Protein AF-A0A4U6TKX6-F1 (afdb_monomer_lite)

Foldseek 3Di:
DDPDPDDWDWDKDKAQDDPDFDDDPPDNDEDAAQDKAQDDVDDPPFGKIWHRLHRLPDDTGRTIIMTTPDGRPPDDPVRVSVVCSVPVPPPDPPPPDDDD

pLDDT: mean 71.9, std 14.18, range [34.75, 87.94]

Organism: Setaria viridis (NCBI:txid4556)

Radius of gyration: 16.61 Å; chains: 1; bounding box: 42×43×54 Å

Sequence (100 aa):
MGQGDLPKFTVIIAQKNHHTKLFQADSPDNVPPGTVVDSGIVHPRQYDFYMCAHAGPIGTSRPTHYHVLLDEIGFSADNLQKHICGYGFPGGDGSEGHEG

InterPro domains:
  IPR003165 Piwi domain [PF02171] (4-83)
  IPR003165 Piwi domain [PS50822] (1-82)
  IPR012337 Ribonuclease H-like superfamily [SSF53098] (7-82)
  IPR036397 Ribonuclease H superfamily [G3DSA:3.30.420.10] (1-87)

Secondary structure (DSSP, 8-state):
---PPPPP-EEEEEE-SSS---EETTEEEEPPTT-EE-SSSS-SSSEEEEE--S--SSSS--PEEEEEEEESS---HHHHHHHHHHT--SS---------

Structure (mmCIF, N/CA/C/O backbone):
data_AF-A0A4U6TKX6-F1
#
_entry.id   AF-A0A4U6TKX6-F1
#
loop_
_atom_site.group_PDB
_atom_site.id
_atom_site.type_symbol
_atom_site.label_atom_id
_atom_site.label_alt_id
_atom_site.label_comp_id
_atom_site.label_asym_id
_atom_site.label_entity_id
_atom_site.label_seq_id
_atom_site.pdbx_PDB_ins_code
_atom_site.Cartn_x
_atom_site.Cartn_y
_atom_site.Cartn_z
_atom_site.occupancy
_atom_site.B_iso_or_equiv
_atom_site.auth_seq_id
_atom_site.auth_comp_id
_atom_site.auth_asym_id
_atom_site.auth_atom_id
_atom_site.pdbx_PDB_model_num
ATOM 1 N N . MET A 1 1 ? -25.460 8.069 33.737 1.00 45.53 1 MET A N 1
ATOM 2 C CA . MET A 1 1 ? -24.004 8.030 33.492 1.00 45.53 1 MET A CA 1
ATOM 3 C C . MET A 1 1 ? -23.821 8.042 31.989 1.00 45.53 1 MET A C 1
ATOM 5 O O . MET A 1 1 ? -24.232 7.084 31.349 1.00 45.53 1 MET A O 1
ATOM 9 N N . GLY A 1 2 ? -23.371 9.163 31.424 1.00 57.59 2 GLY A N 1
ATOM 10 C CA . GLY A 1 2 ? -23.154 9.269 29.984 1.00 57.59 2 GLY A CA 1
ATOM 11 C C . GLY A 1 2 ? -22.004 8.355 29.593 1.00 57.59 2 GLY A C 1
ATOM 12 O O . GLY A 1 2 ? -20.872 8.604 29.996 1.00 57.59 2 GLY A O 1
ATOM 13 N N . GLN A 1 3 ? -22.299 7.284 28.863 1.00 57.84 3 GLN A N 1
ATOM 14 C CA . GLN A 1 3 ? -21.265 6.625 28.083 1.00 57.84 3 GLN A CA 1
ATOM 15 C C . GLN A 1 3 ? -20.901 7.615 26.981 1.00 57.84 3 GLN A C 1
ATOM 17 O O . GLN A 1 3 ? -21.684 7.835 26.063 1.00 57.84 3 GLN A O 1
ATOM 22 N N . GLY A 1 4 ? -19.787 8.325 27.160 1.00 63.12 4 GLY A N 1
ATOM 23 C CA . GLY A 1 4 ? -19.205 9.089 26.069 1.00 63.12 4 GLY A CA 1
ATOM 24 C C . GLY A 1 4 ? -18.794 8.088 25.002 1.00 63.12 4 GLY A C 1
ATOM 25 O O . GLY A 1 4 ? -18.063 7.151 25.319 1.00 63.12 4 GLY A O 1
ATOM 26 N N . ASP A 1 5 ? -19.312 8.248 23.788 1.00 73.75 5 ASP A N 1
ATOM 27 C CA . ASP A 1 5 ? -18.888 7.449 22.643 1.00 73.75 5 ASP A CA 1
ATOM 28 C C . ASP A 1 5 ? -17.359 7.496 22.557 1.00 73.75 5 ASP A C 1
ATOM 30 O O . ASP A 1 5 ? -16.761 8.571 22.449 1.00 73.75 5 ASP A O 1
ATOM 34 N N . LEU A 1 6 ? -16.722 6.331 22.674 1.00 80.19 6 LEU A N 1
ATOM 35 C CA . LEU A 1 6 ? -15.287 6.219 22.466 1.00 80.19 6 LEU A CA 1
ATOM 36 C C . LEU A 1 6 ? -15.034 6.400 20.964 1.00 80.19 6 LEU A C 1
ATOM 38 O O . LEU A 1 6 ? -15.618 5.664 20.163 1.00 80.19 6 LEU A O 1
ATOM 42 N N . PRO A 1 7 ? -14.197 7.369 20.554 1.00 84.88 7 PRO A N 1
ATOM 43 C CA . PRO A 1 7 ? -13.845 7.509 19.152 1.00 84.88 7 PRO A CA 1
ATOM 44 C C . PRO A 1 7 ? -13.141 6.235 18.685 1.00 84.88 7 PRO A C 1
ATOM 46 O O . PRO A 1 7 ? -12.253 5.721 19.361 1.00 84.88 7 PRO A O 1
ATOM 49 N N . LYS A 1 8 ? -13.559 5.729 17.527 1.00 86.50 8 LYS A N 1
ATOM 50 C CA . LYS A 1 8 ? -12.905 4.606 16.856 1.00 86.50 8 LYS A CA 1
ATOM 51 C C . LYS A 1 8 ? -11.643 5.105 16.172 1.00 86.50 8 LYS A C 1
ATOM 53 O O . LYS A 1 8 ? -11.686 6.144 15.509 1.00 86.50 8 LYS A O 1
ATOM 58 N N . PHE A 1 9 ? -10.555 4.352 16.276 1.00 85.69 9 PHE A N 1
ATOM 59 C CA . PHE A 1 9 ? -9.296 4.703 15.635 1.00 85.69 9 PHE A CA 1
ATOM 60 C C . PHE A 1 9 ? -8.894 3.680 14.574 1.00 85.69 9 PHE A C 1
ATOM 62 O O . PHE A 1 9 ? -9.088 2.474 14.713 1.00 85.69 9 PHE A O 1
ATOM 69 N N . THR A 1 10 ? -8.270 4.184 13.514 1.00 87.31 10 THR A N 1
ATOM 70 C CA . THR A 1 10 ? -7.550 3.362 12.542 1.00 87.31 10 THR A CA 1
ATOM 71 C C . THR A 1 10 ? -6.109 3.851 12.501 1.00 87.31 10 THR A C 1
ATOM 73 O O . THR A 1 10 ? -5.851 5.043 12.329 1.00 87.31 10 THR A O 1
ATOM 76 N N . VAL A 1 11 ? -5.164 2.934 12.699 1.00 87.06 11 VAL A N 1
ATOM 77 C CA . VAL A 1 11 ? -3.726 3.207 12.749 1.00 87.06 11 VAL A CA 1
ATOM 78 C C . VAL A 1 11 ? -3.056 2.549 11.554 1.00 87.06 11 VAL A C 1
ATOM 80 O O . VAL A 1 11 ? -3.083 1.327 11.395 1.00 87.06 11 VAL A O 1
ATOM 83 N N . ILE A 1 12 ? -2.423 3.382 10.733 1.00 87.19 12 ILE A N 1
ATOM 84 C CA . ILE A 1 12 ? -1.784 2.984 9.481 1.00 87.19 12 ILE A CA 1
ATOM 85 C C . ILE A 1 12 ? -0.355 3.504 9.500 1.00 87.19 12 ILE A C 1
ATOM 87 O O . ILE A 1 12 ? -0.119 4.692 9.719 1.00 87.19 12 ILE A O 1
ATOM 91 N N . ILE A 1 13 ? 0.602 2.617 9.258 1.00 87.56 13 ILE A N 1
ATOM 92 C CA . ILE A 1 13 ? 2.011 2.970 9.136 1.00 87.56 13 ILE A CA 1
ATOM 93 C C . ILE A 1 13 ? 2.338 3.150 7.663 1.00 87.56 13 ILE A C 1
ATOM 95 O O . ILE A 1 13 ? 2.163 2.221 6.883 1.00 87.56 13 ILE A O 1
ATOM 99 N N . ALA A 1 14 ? 2.834 4.330 7.298 1.00 85.06 14 ALA A N 1
ATOM 100 C CA . ALA A 1 14 ? 3.336 4.625 5.963 1.00 85.06 14 ALA A CA 1
ATOM 101 C C . ALA A 1 14 ? 4.869 4.565 5.961 1.00 85.06 14 ALA A C 1
ATOM 103 O O . ALA A 1 14 ? 5.541 5.405 6.561 1.00 85.06 14 ALA A O 1
ATOM 104 N N . GLN A 1 15 ? 5.436 3.582 5.272 1.00 84.06 15 GLN A N 1
ATOM 105 C CA . GLN A 1 15 ? 6.873 3.394 5.136 1.00 84.06 15 GLN A CA 1
ATOM 106 C C . GLN A 1 15 ? 7.310 3.745 3.709 1.00 84.06 15 GLN A C 1
ATOM 108 O O . GLN A 1 15 ? 7.129 2.968 2.778 1.00 84.06 15 GLN A O 1
ATOM 113 N N . LYS A 1 16 ? 7.914 4.928 3.541 1.00 75.06 16 LYS A N 1
ATOM 114 C CA . LYS A 1 16 ? 8.505 5.390 2.266 1.00 75.06 16 LYS A CA 1
ATOM 115 C C . LYS A 1 16 ? 9.941 4.898 2.036 1.00 75.06 16 LYS A C 1
ATOM 117 O O . LYS A 1 16 ? 10.404 4.845 0.899 1.00 75.06 16 LYS A O 1
ATOM 122 N N . ASN A 1 17 ? 10.675 4.578 3.105 1.00 71.31 17 ASN A N 1
ATOM 123 C CA . ASN A 1 17 ? 12.075 4.158 3.022 1.00 71.31 17 ASN A CA 1
ATOM 124 C C . ASN A 1 17 ? 12.189 2.633 3.156 1.00 71.31 17 ASN A C 1
ATOM 126 O O . ASN A 1 17 ? 12.372 2.100 4.250 1.00 71.31 17 ASN A O 1
ATOM 130 N N . HIS A 1 18 ? 12.023 1.938 2.033 1.00 79.12 18 HIS A N 1
ATOM 131 C CA . HIS A 1 18 ? 12.194 0.493 1.920 1.00 79.12 18 HIS A CA 1
ATOM 132 C C . HIS A 1 18 ? 12.857 0.124 0.592 1.00 79.12 18 HIS A C 1
ATOM 134 O O . HIS A 1 18 ? 12.939 0.934 -0.333 1.00 79.12 18 HIS A O 1
ATOM 140 N N . HIS A 1 19 ? 13.301 -1.125 0.473 1.00 74.06 19 HIS A N 1
ATOM 141 C CA . HIS A 1 19 ? 13.987 -1.614 -0.725 1.00 74.06 19 HIS A CA 1
ATOM 142 C C . HIS A 1 19 ? 13.045 -2.195 -1.796 1.00 74.06 19 HIS A C 1
ATOM 144 O O . HIS A 1 19 ? 13.514 -2.565 -2.869 1.00 74.06 19 HIS A O 1
ATOM 150 N N . THR A 1 20 ? 11.730 -2.237 -1.551 1.00 76.25 20 THR A N 1
ATOM 151 C CA . THR A 1 20 ? 10.741 -2.679 -2.547 1.00 76.25 20 THR A CA 1
ATOM 152 C C . THR A 1 20 ? 10.601 -1.653 -3.672 1.00 76.25 20 THR A C 1
ATOM 154 O O . THR A 1 20 ? 10.382 -0.466 -3.422 1.00 76.25 20 THR A O 1
ATOM 157 N N . LYS A 1 21 ? 10.713 -2.118 -4.917 1.00 75.88 21 LYS A N 1
ATOM 158 C CA . LYS A 1 21 ? 10.525 -1.336 -6.144 1.00 75.88 21 LYS A CA 1
ATOM 159 C C . LYS A 1 21 ? 9.514 -2.057 -7.031 1.00 75.88 21 LYS A C 1
ATOM 161 O O . LYS A 1 21 ? 9.57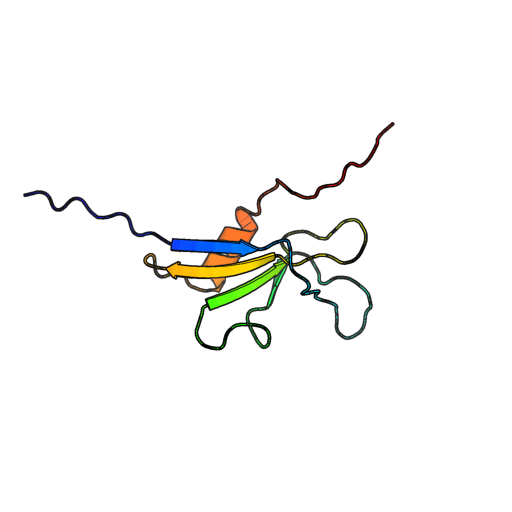0 -3.280 -7.129 1.00 75.88 21 LYS A O 1
ATOM 166 N N . LEU A 1 22 ? 8.613 -1.305 -7.655 1.00 74.56 22 LEU A N 1
ATOM 167 C CA . LEU A 1 22 ? 7.612 -1.836 -8.579 1.00 74.56 22 LEU A CA 1
ATOM 168 C C . LEU A 1 22 ? 7.944 -1.377 -9.998 1.00 74.56 22 LEU A C 1
ATOM 170 O O . LEU A 1 22 ? 8.198 -0.195 -10.221 1.00 74.56 22 LEU A O 1
ATOM 174 N N . PHE A 1 23 ? 7.914 -2.321 -10.934 1.00 76.38 23 PHE A N 1
ATOM 175 C CA . PHE A 1 23 ? 8.189 -2.110 -12.353 1.00 76.38 23 PHE A CA 1
ATOM 176 C C . PHE A 1 23 ? 7.068 -2.733 -13.180 1.00 76.38 23 PHE A C 1
ATOM 178 O O . PHE A 1 23 ? 6.421 -3.684 -12.731 1.00 76.38 23 PHE A O 1
ATOM 185 N N . GLN A 1 24 ? 6.842 -2.216 -14.386 1.00 77.31 24 GLN A N 1
ATOM 186 C CA . GLN A 1 24 ? 5.964 -2.889 -15.340 1.00 77.31 24 GLN A CA 1
ATOM 187 C C . GLN A 1 24 ? 6.638 -4.169 -15.863 1.00 77.31 24 GLN A C 1
ATOM 189 O O . GLN A 1 24 ? 7.847 -4.202 -16.067 1.00 77.31 24 GLN A O 1
ATOM 194 N N . ALA A 1 25 ? 5.861 -5.236 -16.078 1.00 73.81 25 ALA A N 1
ATOM 195 C CA . ALA A 1 25 ? 6.397 -6.550 -16.461 1.00 73.81 25 ALA A CA 1
ATOM 196 C C . ALA A 1 25 ? 7.211 -6.524 -17.770 1.00 73.81 25 ALA A C 1
ATOM 198 O O . ALA A 1 25 ? 8.180 -7.266 -17.904 1.00 73.81 25 ALA A O 1
ATOM 199 N N . ASP A 1 26 ? 6.849 -5.631 -18.693 1.00 75.06 26 ASP A N 1
ATOM 200 C CA . ASP A 1 26 ? 7.424 -5.538 -20.038 1.00 75.06 26 ASP A CA 1
ATOM 201 C C . ASP A 1 26 ? 8.181 -4.224 -20.282 1.00 75.06 26 ASP A C 1
ATOM 203 O O . ASP A 1 26 ?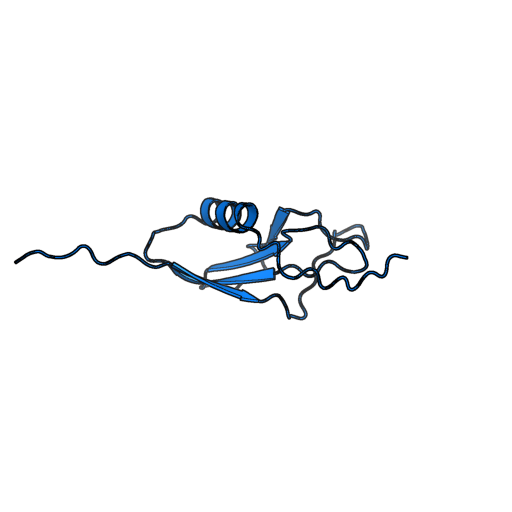 8.466 -3.863 -21.425 1.00 75.06 26 ASP A O 1
ATOM 207 N N . SER A 1 27 ? 8.480 -3.444 -19.236 1.00 71.88 27 SER A N 1
ATOM 208 C CA . SER A 1 27 ? 9.187 -2.169 -19.393 1.00 71.88 27 SER A CA 1
ATOM 209 C C . SER A 1 27 ? 10.034 -1.827 -18.164 1.00 71.88 27 SER A C 1
ATOM 211 O O . SER A 1 27 ? 9.595 -2.046 -17.037 1.00 71.88 27 SER A O 1
ATOM 213 N N . PRO A 1 28 ? 11.236 -1.249 -18.348 1.00 68.31 28 PRO A N 1
ATOM 214 C CA . PRO A 1 28 ? 12.048 -0.731 -17.243 1.00 68.31 28 PRO A CA 1
ATOM 215 C C . PRO A 1 28 ? 11.440 0.531 -16.603 1.00 68.31 28 PRO A C 1
ATOM 217 O O . PRO A 1 28 ? 11.998 1.068 -15.644 1.00 68.31 28 PRO A O 1
ATOM 220 N N . ASP A 1 29 ? 10.324 1.008 -17.150 1.00 72.50 29 ASP A N 1
ATOM 221 C CA . ASP A 1 29 ? 9.562 2.141 -16.664 1.00 72.50 29 ASP A CA 1
ATOM 222 C C . ASP A 1 29 ? 8.877 1.871 -15.320 1.00 72.50 29 ASP A C 1
ATOM 224 O O . ASP A 1 29 ? 8.599 0.740 -14.901 1.00 72.50 29 ASP A O 1
ATOM 228 N N . ASN A 1 30 ? 8.608 2.972 -14.628 1.00 71.69 30 ASN A N 1
ATOM 229 C CA . ASN A 1 30 ? 7.888 2.959 -13.368 1.00 71.69 30 ASN A CA 1
ATOM 230 C C . ASN A 1 30 ? 6.428 2.573 -13.566 1.00 71.69 30 ASN A C 1
ATOM 232 O O . ASN A 1 30 ? 5.810 2.904 -14.575 1.00 71.69 30 ASN A O 1
ATOM 236 N N . VAL A 1 31 ? 5.848 1.970 -12.532 1.00 76.25 31 VAL A N 1
ATOM 237 C CA . VAL A 1 31 ? 4.395 1.820 -12.465 1.00 76.25 31 VAL A CA 1
ATOM 238 C C . VAL A 1 31 ? 3.701 3.190 -12.497 1.00 76.25 31 VAL A C 1
ATOM 240 O O . VAL A 1 31 ? 4.228 4.157 -11.935 1.00 76.25 31 VAL A O 1
ATOM 243 N N . PRO A 1 32 ? 2.522 3.294 -13.132 1.00 74.88 32 PRO A N 1
ATOM 244 C CA . PRO A 1 32 ? 1.793 4.551 -13.197 1.00 74.88 32 PRO A CA 1
ATOM 245 C C . PRO A 1 32 ? 1.373 5.032 -11.797 1.00 74.88 32 PRO A C 1
ATOM 247 O O . PRO A 1 32 ? 1.163 4.216 -10.888 1.00 74.88 32 PRO A O 1
ATOM 250 N N . PRO A 1 33 ? 1.208 6.352 -11.603 1.00 75.25 33 PRO A N 1
ATOM 251 C CA . PRO A 1 33 ? 0.671 6.886 -10.358 1.00 75.25 33 PRO A CA 1
ATOM 252 C C . PRO A 1 33 ? -0.740 6.342 -10.112 1.00 75.25 33 PRO A C 1
ATOM 254 O O . PRO A 1 33 ? -1.520 6.144 -11.041 1.00 75.25 33 PRO A O 1
ATOM 257 N N . GLY A 1 34 ? -1.062 6.091 -8.849 1.00 74.75 34 GLY A N 1
ATOM 258 C CA . GLY A 1 34 ? -2.284 5.411 -8.429 1.00 74.75 34 GLY A CA 1
ATOM 259 C C . GLY A 1 34 ? -2.185 3.884 -8.437 1.00 74.75 34 GLY A C 1
ATOM 260 O O . GLY A 1 34 ? -3.157 3.228 -8.077 1.00 74.75 34 GLY A O 1
ATOM 261 N N . THR A 1 35 ? -1.036 3.298 -8.801 1.00 82.25 35 THR A N 1
ATOM 262 C CA . THR A 1 35 ? -0.855 1.842 -8.717 1.00 82.25 35 THR A CA 1
ATOM 263 C C . THR A 1 35 ? -0.872 1.390 -7.262 1.00 82.25 35 THR A C 1
ATOM 265 O O . THR A 1 35 ? -0.061 1.850 -6.450 1.00 82.25 35 THR A O 1
ATOM 268 N N . VAL A 1 36 ? -1.767 0.452 -6.958 1.00 84.12 36 VAL A N 1
ATOM 269 C CA . VAL A 1 36 ? -1.846 -0.241 -5.674 1.00 84.12 36 VAL A CA 1
ATOM 270 C C . VAL A 1 36 ? -1.519 -1.716 -5.882 1.00 84.12 36 VAL A C 1
ATOM 272 O O . VAL A 1 36 ? -1.977 -2.328 -6.843 1.00 84.12 36 VAL A O 1
ATOM 275 N N . VAL A 1 37 ? -0.714 -2.275 -4.982 1.00 84.06 37 VAL A N 1
ATOM 276 C CA . VAL A 1 37 ? -0.381 -3.699 -4.931 1.00 84.06 37 VAL A CA 1
ATOM 277 C C . VAL A 1 37 ? -0.715 -4.220 -3.541 1.00 84.06 37 VAL A C 1
ATOM 279 O O . VAL A 1 37 ? -0.021 -3.916 -2.573 1.00 84.06 37 VAL A O 1
ATOM 282 N N . ASP A 1 38 ? -1.779 -5.007 -3.457 1.00 80.88 38 ASP A N 1
ATOM 283 C CA . ASP A 1 38 ? -2.328 -5.615 -2.241 1.00 80.88 38 ASP A CA 1
ATOM 284 C C . ASP A 1 38 ? -2.269 -7.157 -2.276 1.00 80.88 38 ASP A C 1
ATOM 286 O O . ASP A 1 38 ? -2.832 -7.829 -1.417 1.00 80.88 38 ASP A O 1
ATOM 290 N N . SER A 1 39 ? -1.584 -7.741 -3.268 1.00 71.25 39 SER A N 1
ATOM 291 C CA . SER A 1 39 ? -1.485 -9.192 -3.455 1.00 71.25 39 SER A CA 1
ATOM 292 C C . SER A 1 39 ? -0.051 -9.651 -3.743 1.00 71.25 39 SER A C 1
ATOM 294 O O . SER A 1 39 ? 0.732 -8.961 -4.398 1.00 71.25 39 SER A O 1
ATOM 296 N N . GLY A 1 40 ? 0.308 -10.837 -3.242 1.00 70.25 40 GLY A N 1
ATOM 297 C CA . GLY A 1 40 ? 1.579 -11.526 -3.507 1.00 70.25 40 GLY A CA 1
ATOM 298 C C . GLY A 1 40 ? 2.757 -11.109 -2.620 1.00 70.25 40 GLY A C 1
ATOM 299 O O . GLY A 1 40 ? 3.389 -11.972 -2.019 1.00 70.25 40 GLY A O 1
ATOM 300 N N . ILE A 1 41 ? 3.050 -9.809 -2.523 1.00 65.81 41 ILE A N 1
ATOM 301 C CA . ILE A 1 41 ? 4.211 -9.262 -1.779 1.00 65.81 41 ILE A CA 1
ATOM 302 C C . ILE A 1 41 ? 3.864 -8.827 -0.346 1.00 65.81 41 ILE A C 1
ATOM 304 O O . ILE A 1 41 ? 4.713 -8.291 0.363 1.00 65.81 41 ILE A O 1
ATOM 308 N N . VAL A 1 42 ? 2.608 -9.031 0.045 1.00 71.69 42 VAL A N 1
ATOM 309 C CA . VAL A 1 42 ? 2.016 -8.561 1.299 1.00 71.69 42 VAL A CA 1
ATOM 310 C C . VAL A 1 42 ? 1.938 -9.687 2.332 1.00 71.69 42 VAL A C 1
ATOM 312 O O . VAL A 1 42 ? 2.000 -10.873 1.990 1.00 71.69 42 VAL A O 1
ATOM 315 N N . HIS A 1 43 ? 1.817 -9.345 3.609 1.00 69.12 43 HIS A N 1
ATOM 316 C CA . HIS A 1 43 ? 1.741 -10.307 4.696 1.00 69.12 43 HIS A CA 1
ATOM 317 C C . HIS A 1 43 ? 0.456 -11.153 4.584 1.00 69.12 43 HIS A C 1
ATOM 319 O O . HIS A 1 43 ? -0.649 -10.624 4.542 1.00 69.12 43 HIS A O 1
ATOM 325 N N . PRO A 1 44 ? 0.523 -12.494 4.671 1.00 66.88 44 PRO A N 1
ATOM 326 C CA . PRO A 1 44 ? -0.628 -13.382 4.433 1.00 66.88 44 PRO A CA 1
ATOM 327 C C . PRO A 1 44 ? -1.745 -13.316 5.495 1.00 66.88 44 PRO A C 1
ATOM 329 O O . PRO A 1 44 ? -2.671 -14.124 5.478 1.00 66.88 44 PRO A O 1
ATOM 332 N N . ARG A 1 45 ? -1.636 -12.424 6.482 1.00 67.31 45 ARG A N 1
ATOM 333 C CA . ARG A 1 45 ? -2.513 -12.386 7.668 1.00 67.31 45 ARG A CA 1
ATOM 334 C C . ARG A 1 45 ? -2.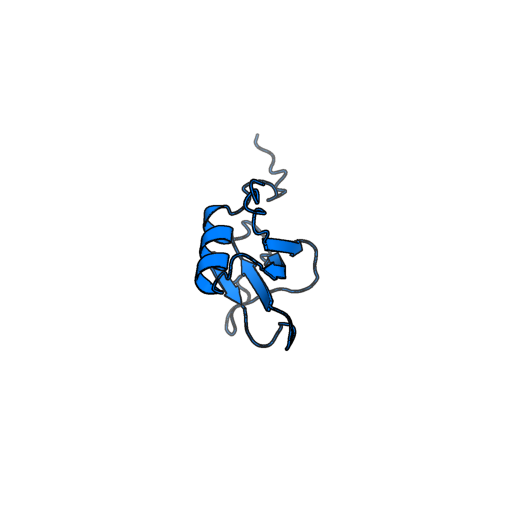774 -10.969 8.183 1.00 67.31 45 ARG A C 1
ATOM 336 O O . ARG A 1 45 ? -3.743 -10.776 8.906 1.00 67.31 45 ARG A O 1
ATOM 343 N N . GLN A 1 46 ? -1.914 -10.011 7.849 1.00 71.94 46 GLN A N 1
ATOM 344 C CA . GLN A 1 46 ? -2.101 -8.604 8.193 1.00 71.94 46 GLN A CA 1
ATOM 345 C C . GLN A 1 46 ? -2.522 -7.863 6.927 1.00 71.94 46 GLN A C 1
ATOM 347 O O . GLN A 1 46 ? -2.306 -8.364 5.830 1.00 71.94 46 GLN A O 1
ATOM 352 N N . TYR A 1 47 ? -3.192 -6.726 7.083 1.00 77.44 47 TYR A N 1
ATOM 353 C CA . TYR A 1 47 ? -3.622 -5.941 5.937 1.00 77.44 47 TYR A CA 1
ATOM 354 C C . TYR A 1 47 ? -2.545 -4.905 5.607 1.00 77.44 47 TYR A C 1
ATOM 356 O O . TYR A 1 47 ? -2.427 -3.861 6.255 1.00 77.44 47 TYR A O 1
ATOM 364 N N . ASP A 1 48 ? -1.733 -5.226 4.611 1.00 85.50 48 ASP A N 1
ATOM 365 C CA . ASP A 1 48 ? -0.686 -4.377 4.066 1.00 85.50 48 ASP A CA 1
ATOM 366 C C . ASP A 1 48 ? -0.790 -4.272 2.550 1.00 85.50 48 ASP A C 1
ATOM 368 O O . ASP A 1 48 ? -1.310 -5.154 1.873 1.00 85.50 48 ASP A O 1
ATOM 372 N N . PHE A 1 49 ? -0.344 -3.140 2.023 1.00 85.38 49 PHE A N 1
ATOM 373 C CA . PHE A 1 49 ? -0.370 -2.857 0.598 1.00 85.38 49 PHE A CA 1
ATOM 374 C C . PHE A 1 49 ? 0.7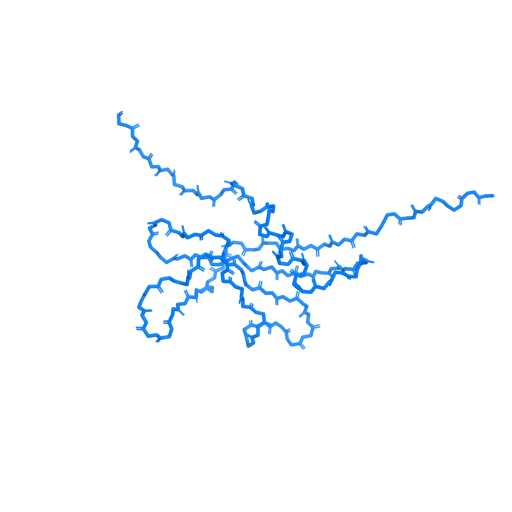08 -1.841 0.242 1.00 85.38 49 PHE A C 1
ATOM 376 O O . PHE A 1 49 ? 1.091 -0.981 1.035 1.00 85.38 49 PHE A O 1
ATOM 383 N N . TYR A 1 50 ? 1.185 -1.910 -0.989 1.00 85.69 50 TYR A N 1
ATOM 384 C CA . TYR A 1 50 ? 2.057 -0.901 -1.566 1.00 85.69 50 TYR A CA 1
ATOM 385 C C . TYR A 1 50 ? 1.227 0.037 -2.424 1.00 85.69 50 TYR A C 1
ATOM 387 O O . TYR A 1 50 ? 0.403 -0.410 -3.215 1.00 85.69 50 TYR A O 1
ATOM 395 N N . MET A 1 51 ? 1.461 1.337 -2.306 1.00 84.19 51 MET A N 1
ATOM 396 C CA . MET A 1 51 ? 0.788 2.322 -3.141 1.00 84.19 51 MET A CA 1
ATOM 397 C C . MET A 1 51 ? 1.776 3.352 -3.680 1.00 84.19 51 MET A C 1
ATOM 399 O O . MET A 1 51 ? 2.567 3.942 -2.943 1.00 84.19 51 MET A O 1
ATOM 403 N N . CYS A 1 52 ? 1.706 3.597 -4.984 1.00 81.62 52 CYS A N 1
ATOM 404 C CA . CYS A 1 52 ? 2.435 4.662 -5.655 1.00 81.62 52 CYS A CA 1
ATOM 405 C C . CYS A 1 52 ? 1.500 5.862 -5.850 1.00 81.62 52 CYS A C 1
ATOM 407 O O . CYS A 1 52 ? 0.712 5.881 -6.786 1.00 81.62 52 CYS A O 1
ATOM 409 N N . ALA A 1 53 ? 1.530 6.848 -4.949 1.00 69.38 53 ALA A N 1
ATOM 410 C CA . ALA A 1 53 ? 0.608 7.991 -5.005 1.00 69.38 53 ALA A CA 1
ATOM 411 C C . ALA A 1 53 ? 0.985 9.045 -6.066 1.00 69.38 53 ALA A C 1
ATOM 413 O O . ALA A 1 53 ? 0.108 9.719 -6.599 1.00 69.38 53 ALA A O 1
ATOM 414 N N . HIS A 1 54 ? 2.273 9.185 -6.387 1.00 69.31 54 HIS A N 1
ATOM 415 C CA . HIS A 1 54 ? 2.765 10.147 -7.373 1.00 69.31 54 HIS A CA 1
ATOM 416 C C . HIS A 1 54 ? 3.780 9.490 -8.306 1.00 69.31 54 HIS A C 1
ATOM 418 O O . HIS A 1 54 ? 4.504 8.581 -7.895 1.00 69.31 54 HIS A O 1
ATOM 424 N N . ALA A 1 55 ? 3.829 9.962 -9.550 1.00 62.41 55 ALA A N 1
ATOM 425 C CA . ALA A 1 55 ? 4.846 9.547 -10.500 1.00 62.41 55 ALA A CA 1
ATOM 426 C C . ALA A 1 55 ? 6.162 10.199 -10.074 1.00 62.41 55 ALA A C 1
ATOM 428 O O . ALA A 1 55 ? 6.257 11.421 -10.066 1.00 62.41 55 ALA A O 1
ATOM 429 N N . GLY A 1 56 ? 7.162 9.407 -9.690 1.00 57.66 56 GLY A N 1
ATOM 430 C CA . GLY A 1 56 ?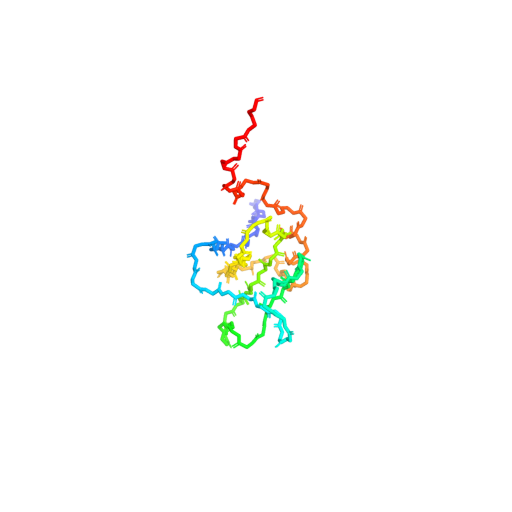 8.476 9.956 -9.373 1.00 57.66 56 GLY A CA 1
ATOM 431 C C . GLY A 1 56 ? 9.037 10.679 -10.605 1.00 57.66 56 GLY A C 1
ATOM 432 O O . GLY A 1 56 ? 9.144 10.036 -11.653 1.00 57.66 56 GLY A O 1
ATOM 433 N N . PRO A 1 57 ? 9.386 11.976 -10.518 1.00 50.19 57 PRO A N 1
ATOM 434 C CA . PRO A 1 57 ? 9.786 12.759 -11.687 1.00 50.19 57 PRO A CA 1
ATOM 435 C C . PRO A 1 57 ? 11.113 12.286 -12.302 1.00 50.19 57 PRO A C 1
ATOM 437 O O . PRO A 1 57 ? 11.332 12.481 -13.495 1.00 50.19 57 PRO A O 1
ATOM 440 N N . ILE A 1 58 ? 12.001 11.651 -11.522 1.00 49.09 58 ILE A N 1
ATOM 441 C CA . ILE A 1 58 ? 13.316 11.174 -11.980 1.00 49.09 58 ILE A CA 1
ATOM 442 C C . ILE A 1 58 ? 13.683 9.849 -11.286 1.00 49.09 58 ILE A C 1
ATOM 444 O O . ILE A 1 58 ? 13.721 9.766 -10.059 1.00 49.09 58 ILE A O 1
ATOM 448 N N . GLY A 1 59 ? 14.023 8.815 -12.065 1.00 60.28 59 GLY A N 1
ATOM 449 C CA . GLY A 1 59 ? 14.503 7.519 -11.557 1.00 60.28 59 GLY A CA 1
ATOM 450 C C . GLY A 1 59 ? 13.388 6.525 -11.212 1.00 60.28 59 GLY A C 1
ATOM 451 O O . GLY A 1 59 ? 12.269 6.661 -11.689 1.00 60.28 59 GLY A O 1
ATOM 452 N N . THR A 1 60 ? 13.682 5.488 -10.414 1.00 61.31 60 THR A N 1
ATOM 453 C CA . THR A 1 60 ? 12.662 4.499 -10.016 1.00 61.31 60 THR A CA 1
ATOM 454 C C . THR A 1 60 ? 11.722 5.069 -8.952 1.00 61.31 60 THR A C 1
ATOM 456 O O . THR A 1 60 ? 12.181 5.410 -7.859 1.00 61.31 60 THR A O 1
ATOM 459 N N . SER A 1 61 ? 10.417 5.093 -9.223 1.00 65.44 61 SER A N 1
ATOM 460 C CA . SER A 1 61 ? 9.391 5.489 -8.253 1.00 65.44 61 SER A CA 1
ATOM 461 C C . SER A 1 61 ? 9.398 4.524 -7.067 1.00 65.44 61 SER A C 1
ATOM 463 O O . SER A 1 61 ? 9.314 3.306 -7.236 1.00 65.44 61 SER A O 1
ATOM 465 N N . ARG A 1 62 ? 9.524 5.060 -5.849 1.00 68.44 62 ARG A N 1
ATOM 466 C CA . ARG A 1 62 ? 9.435 4.264 -4.620 1.00 68.44 62 ARG A CA 1
ATOM 467 C C . ARG A 1 62 ? 7.974 4.230 -4.176 1.00 68.44 62 ARG A C 1
ATOM 469 O O . ARG A 1 62 ? 7.480 5.261 -3.714 1.00 68.44 62 ARG A O 1
ATOM 476 N N . PRO A 1 63 ? 7.262 3.097 -4.324 1.00 77.81 63 PRO A N 1
ATOM 477 C CA . PRO A 1 63 ? 5.935 2.980 -3.734 1.00 77.81 63 PRO A CA 1
ATOM 478 C C . PRO A 1 63 ? 6.059 3.146 -2.219 1.00 77.81 63 PRO A C 1
ATOM 480 O O . PRO A 1 63 ? 7.114 2.887 -1.656 1.00 77.81 63 PRO A O 1
ATOM 483 N N . THR A 1 64 ? 5.008 3.616 -1.563 1.00 83.62 64 THR A N 1
ATOM 484 C CA . THR A 1 64 ? 4.945 3.660 -0.101 1.00 83.62 64 THR A CA 1
ATOM 485 C C . THR A 1 64 ? 4.277 2.384 0.384 1.00 83.62 64 THR A C 1
ATOM 487 O O . THR A 1 64 ? 3.209 2.021 -0.108 1.00 83.62 64 THR A O 1
ATOM 490 N N . HIS A 1 65 ? 4.912 1.697 1.327 1.00 86.06 65 HIS A N 1
ATOM 491 C CA . HIS A 1 65 ? 4.344 0.526 1.979 1.00 86.06 65 HIS A CA 1
ATOM 492 C C . HIS A 1 65 ? 3.436 0.972 3.119 1.00 86.06 65 HIS A C 1
ATOM 494 O O . HIS A 1 65 ? 3.887 1.637 4.051 1.00 86.06 65 HIS A O 1
ATOM 500 N N . TYR A 1 66 ? 2.162 0.625 3.036 1.00 86.50 66 TYR A N 1
ATOM 501 C CA . TYR A 1 66 ? 1.170 0.915 4.052 1.00 86.50 66 TYR A CA 1
ATOM 502 C C . TYR A 1 66 ? 0.832 -0.359 4.805 1.00 86.50 66 TYR A C 1
ATOM 504 O O . TYR A 1 66 ? 0.447 -1.357 4.207 1.00 86.50 66 TYR A O 1
ATOM 512 N N . HIS A 1 67 ? 0.951 -0.305 6.125 1.00 87.94 67 HIS A N 1
ATOM 513 C CA . HIS A 1 67 ? 0.621 -1.417 7.001 1.00 87.94 67 HIS A CA 1
ATOM 514 C C . HIS A 1 67 ? -0.452 -0.984 7.995 1.00 87.94 67 HIS A C 1
ATOM 516 O O . HIS A 1 67 ? -0.237 -0.058 8.783 1.00 87.94 67 HIS A O 1
ATOM 522 N N . VAL A 1 68 ? -1.612 -1.634 7.956 1.00 86.69 68 VAL A N 1
ATOM 523 C CA . VAL A 1 68 ? -2.720 -1.342 8.867 1.00 86.69 68 VAL A CA 1
ATOM 524 C C . VAL A 1 68 ? -2.537 -2.168 10.132 1.00 86.69 68 VAL A C 1
ATOM 526 O O . VAL A 1 68 ? -2.691 -3.387 10.129 1.00 86.69 68 VAL A O 1
ATOM 529 N N . LEU A 1 69 ? -2.183 -1.486 11.222 1.00 86.44 69 LEU A N 1
ATOM 530 C CA . LEU A 1 69 ? -1.974 -2.112 12.529 1.00 86.44 69 LEU A CA 1
ATOM 531 C C . LEU A 1 69 ? -3.287 -2.305 13.283 1.00 86.44 69 LEU A C 1
ATOM 533 O O . LEU A 1 69 ? -3.454 -3.292 13.996 1.00 86.44 69 LEU A O 1
ATOM 537 N N . LEU A 1 70 ? -4.193 -1.339 13.151 1.00 85.69 70 LEU A N 1
ATOM 538 C CA . LEU A 1 70 ? -5.476 -1.329 13.834 1.00 85.69 70 LEU A CA 1
ATOM 539 C C . LEU A 1 70 ? -6.510 -0.682 12.926 1.00 85.69 70 LEU A C 1
ATOM 541 O O . LEU A 1 70 ? -6.256 0.389 12.384 1.00 85.69 70 LEU A O 1
ATOM 545 N N . ASP A 1 71 ? -7.673 -1.306 12.804 1.00 86.00 71 ASP A N 1
ATOM 546 C CA . ASP A 1 71 ? -8.824 -0.728 12.128 1.00 86.00 71 ASP A CA 1
ATOM 547 C C . ASP A 1 71 ? -10.090 -0.996 12.948 1.00 86.00 71 ASP A C 1
ATOM 549 O O . ASP A 1 71 ? -10.666 -2.078 12.898 1.00 86.00 71 ASP A O 1
ATOM 553 N N . GLU A 1 72 ? -10.504 -0.015 13.752 1.00 87.31 72 GLU A N 1
ATOM 554 C CA . GLU A 1 72 ? -11.765 -0.083 14.509 1.00 87.31 72 GLU A CA 1
ATOM 555 C C . GLU A 1 72 ? -12.940 0.516 13.725 1.00 87.31 72 GLU A C 1
ATOM 557 O O . GLU A 1 72 ? -14.110 0.305 14.064 1.00 87.31 72 GLU A O 1
ATOM 562 N N . ILE A 1 73 ? -12.632 1.289 12.680 1.00 84.31 73 ILE A N 1
ATOM 563 C CA . ILE A 1 73 ? -13.612 1.969 11.832 1.00 84.31 73 ILE A CA 1
ATOM 564 C C . ILE A 1 73 ? -14.292 0.971 10.880 1.00 84.31 73 ILE A C 1
ATOM 566 O O . ILE A 1 73 ? -15.470 1.150 10.566 1.00 84.31 73 ILE A O 1
ATOM 570 N N . GLY A 1 74 ? -13.607 -0.109 10.488 1.00 82.81 74 GLY A N 1
ATOM 571 C CA . GLY A 1 74 ? -14.105 -1.105 9.542 1.00 82.81 74 GLY A CA 1
ATOM 572 C C . GLY A 1 74 ? -13.884 -0.682 8.090 1.00 82.81 74 GLY A C 1
ATOM 573 O O . GLY A 1 74 ? -14.775 -0.856 7.255 1.00 82.81 74 GLY A O 1
ATOM 574 N N . PHE A 1 75 ? -12.741 -0.065 7.780 1.00 79.62 75 PHE A N 1
ATOM 575 C CA . PHE A 1 75 ? -12.443 0.367 6.420 1.00 79.62 75 PHE A CA 1
ATOM 576 C C . PHE A 1 75 ? -12.287 -0.830 5.480 1.00 79.62 75 PHE A C 1
ATOM 578 O O . PHE A 1 75 ? -11.540 -1.773 5.729 1.00 79.62 75 PHE A O 1
ATOM 585 N N . SER A 1 76 ? -12.958 -0.751 4.331 1.00 83.31 76 SER A N 1
ATOM 586 C CA . SER A 1 76 ? -12.641 -1.618 3.200 1.00 83.31 76 SER A CA 1
ATOM 587 C C . SER A 1 76 ? -11.343 -1.158 2.537 1.00 83.31 76 SER A C 1
ATOM 589 O O . SER A 1 76 ? -11.069 0.045 2.479 1.00 83.31 76 SER A O 1
ATOM 591 N N . ALA A 1 77 ? -10.595 -2.113 1.988 1.00 80.12 77 ALA A N 1
ATOM 592 C CA . ALA A 1 77 ? -9.364 -1.903 1.237 1.00 80.12 77 ALA A CA 1
ATOM 593 C C . ALA A 1 77 ? -9.445 -0.719 0.262 1.00 80.12 77 ALA A C 1
ATOM 595 O O . ALA A 1 77 ? -8.664 0.228 0.340 1.00 80.12 77 ALA A O 1
ATOM 596 N N . ASP A 1 78 ? -10.466 -0.741 -0.590 1.00 82.12 78 ASP A N 1
ATOM 597 C CA . ASP A 1 78 ? -10.700 0.236 -1.650 1.00 82.12 78 ASP A CA 1
ATOM 598 C C . ASP A 1 78 ? -10.964 1.648 -1.090 1.00 82.12 78 ASP A C 1
ATOM 600 O O . ASP A 1 78 ? -10.424 2.648 -1.569 1.00 82.12 78 ASP A O 1
ATOM 604 N N . ASN A 1 79 ? -11.732 1.734 0.004 1.00 84.38 79 ASN A N 1
ATOM 605 C CA . ASN A 1 79 ? -12.018 3.000 0.679 1.00 84.38 79 ASN A CA 1
ATOM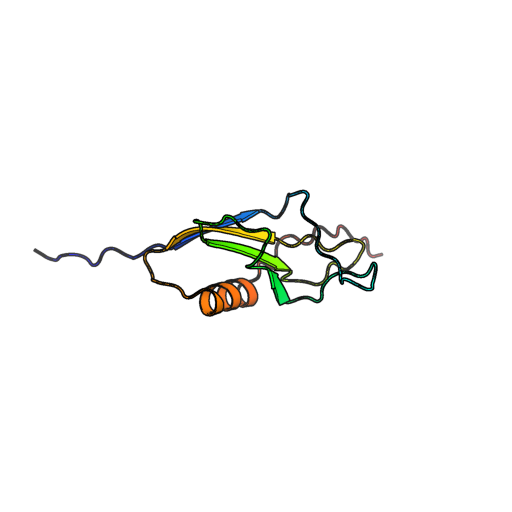 606 C C . ASN A 1 79 ? -10.766 3.585 1.328 1.00 84.38 79 ASN A C 1
ATOM 608 O O . ASN A 1 79 ? -10.559 4.797 1.259 1.00 84.38 79 ASN A O 1
ATOM 612 N N . LEU A 1 80 ? -9.940 2.744 1.949 1.00 82.88 80 LEU A N 1
ATOM 613 C CA . LEU A 1 80 ? -8.708 3.175 2.591 1.00 82.88 80 LEU A CA 1
ATOM 614 C C . LEU A 1 80 ? -7.700 3.695 1.564 1.00 82.88 80 LEU A C 1
ATOM 616 O O . LEU A 1 80 ? -7.151 4.781 1.732 1.00 82.88 80 LEU A O 1
ATOM 620 N N . GLN A 1 81 ? -7.513 2.957 0.471 1.00 82.75 81 GLN A N 1
ATOM 621 C CA . GLN A 1 81 ? -6.641 3.345 -0.637 1.00 82.75 81 GLN A CA 1
ATOM 622 C C . GLN A 1 81 ? -7.091 4.672 -1.257 1.00 82.75 81 GLN A C 1
ATOM 624 O O . GLN A 1 81 ? -6.273 5.569 -1.452 1.00 82.75 81 GLN A O 1
ATOM 629 N N . LYS A 1 82 ? -8.400 4.852 -1.487 1.00 81.44 82 LYS A N 1
ATOM 630 C CA . LYS A 1 82 ? -8.968 6.121 -1.970 1.00 81.44 82 LYS A CA 1
ATOM 631 C C . LYS A 1 82 ? -8.736 7.277 -1.003 1.00 81.44 82 LYS A C 1
ATOM 633 O O . LYS A 1 82 ? -8.353 8.356 -1.448 1.00 81.44 82 LYS A O 1
ATOM 638 N N . HIS A 1 83 ? -8.926 7.061 0.301 1.00 81.06 83 HIS A N 1
ATOM 639 C CA . HIS A 1 83 ? -8.637 8.083 1.309 1.00 81.06 83 HIS A CA 1
ATOM 640 C C . HIS A 1 83 ? -7.155 8.460 1.285 1.00 81.06 83 HIS A C 1
ATOM 642 O O . HIS A 1 83 ? -6.825 9.635 1.192 1.00 81.06 83 HIS A O 1
ATOM 648 N N . ILE A 1 84 ? -6.254 7.481 1.295 1.00 79.62 84 ILE A N 1
ATOM 649 C CA . ILE A 1 84 ? -4.806 7.721 1.292 1.00 79.62 84 ILE A CA 1
ATOM 650 C C . ILE A 1 84 ? -4.346 8.391 -0.007 1.00 79.62 84 ILE A C 1
ATOM 652 O O . ILE A 1 84 ? -3.479 9.257 0.041 1.00 79.62 84 ILE A O 1
ATOM 656 N N . CYS A 1 85 ? -4.948 8.052 -1.149 1.00 73.12 85 CYS A N 1
ATOM 657 C CA . CYS A 1 85 ? -4.694 8.720 -2.423 1.00 73.12 85 CYS A CA 1
ATOM 658 C C . CYS A 1 85 ? -5.160 10.174 -2.421 1.00 73.12 85 CYS A C 1
ATOM 660 O O . CYS A 1 85 ? -4.423 11.052 -2.860 1.00 73.12 85 CYS A O 1
ATOM 662 N N . GLY A 1 86 ? -6.372 10.431 -1.924 1.00 70.56 86 GLY A N 1
ATOM 663 C CA . GLY A 1 86 ? -6.948 11.775 -1.866 1.00 70.56 86 GLY A CA 1
ATOM 664 C C . GLY A 1 86 ? -6.244 12.685 -0.859 1.00 70.56 86 GLY A C 1
ATOM 665 O O . GLY A 1 86 ? -6.063 13.869 -1.123 1.00 70.56 86 GLY A O 1
ATOM 666 N N . TYR A 1 87 ? -5.795 12.123 0.266 1.00 66.94 87 TYR A N 1
ATOM 667 C CA . TYR A 1 87 ? -4.980 12.805 1.275 1.00 66.94 87 TYR A CA 1
ATOM 668 C C . TYR A 1 87 ? -3.479 12.677 1.024 1.00 66.94 87 TYR A C 1
ATOM 670 O O . TYR A 1 87 ? -2.698 13.023 1.912 1.00 66.94 87 TYR A O 1
ATOM 678 N N . GLY A 1 88 ? -3.077 12.161 -0.143 1.00 59.53 88 GLY A N 1
ATOM 679 C CA . GLY A 1 88 ? -1.693 11.876 -0.495 1.00 59.53 88 GLY A CA 1
ATOM 680 C C . GLY A 1 88 ? -0.805 13.042 -0.097 1.00 59.53 88 GLY A C 1
ATOM 681 O O . GLY A 1 88 ? -0.884 14.115 -0.689 1.00 59.53 88 GLY A O 1
ATOM 682 N N . PHE A 1 89 ? -0.028 12.831 0.968 1.00 48.19 89 PHE A N 1
ATOM 683 C CA . PHE A 1 89 ? 0.793 13.850 1.603 1.00 48.19 89 PHE A CA 1
ATOM 684 C C . PHE A 1 89 ? 1.618 14.570 0.524 1.00 48.19 89 PHE A C 1
ATOM 686 O O . PHE A 1 89 ? 2.509 13.938 -0.051 1.00 48.19 89 PHE A O 1
ATOM 693 N N . PRO A 1 90 ? 1.396 15.877 0.275 1.00 47.88 90 PRO A N 1
ATOM 694 C CA . PRO A 1 90 ? 2.235 16.638 -0.652 1.00 47.88 90 PRO A CA 1
ATOM 695 C C . PRO A 1 90 ? 3.666 16.819 -0.112 1.00 47.88 90 PRO A C 1
ATOM 697 O O . PRO A 1 90 ? 4.551 17.295 -0.813 1.00 47.88 90 PRO A O 1
ATOM 700 N N . GLY A 1 91 ? 3.914 16.444 1.147 1.00 44.97 91 GLY A N 1
ATOM 701 C CA . GLY A 1 91 ? 5.203 16.580 1.811 1.00 44.97 91 GLY A CA 1
ATOM 702 C C . GLY A 1 91 ? 6.075 15.343 1.641 1.00 44.97 91 GLY A C 1
ATOM 703 O O . GLY A 1 91 ? 5.940 14.372 2.385 1.00 44.97 91 GLY A O 1
ATOM 704 N N . GLY A 1 92 ? 7.007 15.393 0.696 1.00 45.88 92 GLY A N 1
ATOM 705 C CA . GLY A 1 92 ? 8.143 14.475 0.661 1.00 45.88 92 GLY A CA 1
ATOM 706 C C . GLY A 1 92 ? 8.422 13.870 -0.705 1.00 45.88 92 GLY A C 1
ATOM 707 O O . GLY A 1 92 ? 8.790 12.695 -0.759 1.00 45.88 92 GLY A O 1
ATOM 708 N N . ASP A 1 93 ? 8.214 14.631 -1.779 1.00 49.88 93 ASP A N 1
ATOM 709 C CA . ASP A 1 93 ? 9.155 14.579 -2.893 1.00 49.88 93 ASP A CA 1
ATOM 710 C C . ASP A 1 93 ? 10.299 15.523 -2.510 1.00 49.88 93 ASP A C 1
ATOM 712 O O . ASP A 1 93 ? 10.170 16.746 -2.526 1.00 49.88 93 ASP A O 1
ATOM 716 N N . GLY A 1 94 ? 11.380 14.944 -1.991 1.00 44.25 94 GLY A N 1
ATOM 717 C CA . GLY A 1 94 ? 12.632 15.662 -1.815 1.00 44.25 94 GLY A CA 1
ATOM 718 C C . GLY A 1 94 ? 13.260 15.868 -3.184 1.00 44.25 94 GLY A C 1
ATOM 719 O O . GLY A 1 94 ? 14.223 15.186 -3.513 1.00 44.25 94 GLY A O 1
ATOM 720 N N . SER A 1 95 ? 12.704 16.779 -3.976 1.00 43.81 95 SER A N 1
ATOM 721 C CA . SER A 1 95 ? 13.417 17.414 -5.073 1.00 43.81 95 SER A CA 1
ATOM 722 C C . SER A 1 95 ? 13.885 18.780 -4.576 1.00 43.81 95 SER A C 1
ATOM 724 O O . SER A 1 95 ? 13.219 19.798 -4.761 1.00 43.81 95 SER A O 1
ATOM 726 N N . GLU A 1 96 ? 15.054 18.798 -3.931 1.00 45.59 96 GLU A N 1
ATOM 727 C CA . GLU A 1 96 ? 15.978 19.912 -4.134 1.00 45.59 96 GLU A CA 1
ATOM 728 C C . GLU A 1 96 ? 16.249 19.964 -5.644 1.00 45.59 96 GLU A C 1
ATOM 730 O O . GLU A 1 96 ? 17.001 19.163 -6.194 1.00 45.59 96 GLU A O 1
ATOM 735 N N . GLY A 1 97 ? 15.527 20.847 -6.326 1.00 37.16 97 GLY A N 1
ATOM 736 C CA . GLY A 1 97 ? 15.628 21.110 -7.751 1.00 37.16 97 GLY A CA 1
ATOM 737 C C . GLY A 1 97 ? 15.831 22.601 -7.927 1.00 37.16 97 GLY A C 1
ATOM 738 O O . GLY A 1 97 ? 14.898 23.383 -7.822 1.00 37.16 97 GLY A O 1
ATOM 739 N N . HIS A 1 98 ? 17.091 22.959 -8.097 1.00 36.31 98 HIS A N 1
ATOM 740 C CA . HIS A 1 98 ? 17.624 24.282 -8.368 1.00 36.31 98 HIS A CA 1
ATOM 741 C C . HIS A 1 98 ? 16.951 24.922 -9.600 1.00 36.31 98 HIS A C 1
ATOM 743 O O . HIS A 1 98 ? 17.102 24.416 -10.708 1.00 36.31 98 HIS A O 1
ATOM 749 N N . GLU A 1 99 ? 16.284 26.058 -9.416 1.00 34.75 99 GLU A N 1
ATOM 750 C CA . GLU A 1 99 ? 16.037 27.078 -10.446 1.00 34.75 99 GLU A CA 1
ATOM 751 C C . GLU A 1 99 ? 16.577 28.375 -9.809 1.00 34.75 99 GLU A C 1
ATOM 753 O O . GLU A 1 99 ? 16.163 28.731 -8.708 1.00 34.75 99 GLU A O 1
ATOM 758 N N . GLY A 1 100 ? 17.679 28.966 -10.272 1.00 35.84 100 GLY A N 1
ATOM 759 C CA . GLY A 1 100 ? 17.844 29.539 -11.604 1.00 35.84 100 GLY A CA 1
ATOM 760 C C . GLY A 1 100 ? 17.653 31.045 -11.490 1.00 35.84 100 GLY A C 1
ATOM 761 O O . GLY A 1 100 ? 16.480 31.465 -11.489 1.00 35.84 100 GLY A O 1
#